Protein AF-A0A944MJQ8-F1 (afdb_monomer_lite)

Secondary structure (DSSP, 8-state):
------S----------EEEEEEEEEEPP------------------S----------PPEE-PPPPEEEETTS-EEEESGGGEE-SS----EEEESSPPPTTEEEETTEEEE---S----EEEEEEEE-S--

Structure (mmCIF, N/CA/C/O backbone):
data_AF-A0A944MJQ8-F1
#
_entry.id   AF-A0A944MJQ8-F1
#
loop_
_atom_site.group_PDB
_atom_site.id
_atom_site.type_symbol
_atom_site.label_atom_id
_atom_site.label_alt_id
_atom_site.label_comp_id
_atom_site.label_asym_id
_atom_site.label_entity_id
_atom_site.label_seq_id
_atom_site.pdbx_PDB_ins_code
_atom_site.Cartn_x
_atom_site.Cartn_y
_atom_site.Cartn_z
_atom_site.occupancy
_atom_site.B_iso_or_equiv
_atom_site.auth_seq_id
_atom_site.auth_comp_id
_atom_site.auth_asym_id
_atom_site.auth_atom_id
_atom_site.pdbx_PDB_model_num
ATOM 1 N N . MET A 1 1 ? -20.720 -32.900 43.864 1.00 43.69 1 MET A N 1
ATOM 2 C CA . MET A 1 1 ? -21.324 -33.239 42.558 1.00 43.69 1 MET A CA 1
ATOM 3 C C . MET A 1 1 ? -21.577 -31.943 41.791 1.00 43.69 1 MET A C 1
ATOM 5 O O . MET A 1 1 ? -22.369 -31.133 42.237 1.00 43.69 1 MET A O 1
ATOM 9 N N . LYS A 1 2 ? -20.800 -31.730 40.718 1.00 44.81 2 LYS A N 1
ATOM 10 C CA . LYS A 1 2 ? -21.072 -30.901 39.525 1.00 44.81 2 LYS A CA 1
ATOM 11 C C . LYS A 1 2 ? -21.796 -29.552 39.716 1.00 44.81 2 LYS A C 1
ATOM 13 O O . LYS A 1 2 ? -22.991 -29.435 39.478 1.00 44.81 2 LYS A O 1
ATOM 18 N N . LYS A 1 3 ? -21.019 -28.498 39.996 1.00 45.25 3 LYS A N 1
ATOM 19 C CA . LYS A 1 3 ? -21.414 -27.108 39.714 1.00 45.25 3 LYS A CA 1
ATOM 20 C C . LYS A 1 3 ? -21.225 -26.863 38.206 1.00 45.25 3 LYS A C 1
ATOM 22 O O . LYS A 1 3 ? -20.168 -26.417 37.776 1.00 45.25 3 LYS A O 1
ATOM 27 N N . LEU A 1 4 ? -22.207 -27.244 37.384 1.00 50.19 4 LEU A N 1
ATOM 28 C CA . LEU A 1 4 ? -22.283 -26.761 36.001 1.00 50.19 4 LEU A CA 1
ATOM 29 C C . LEU A 1 4 ? -22.826 -25.333 36.055 1.00 50.19 4 LEU A C 1
ATOM 31 O O . LEU A 1 4 ? -24.030 -25.121 35.970 1.00 50.19 4 LEU A O 1
ATOM 35 N N . GLN A 1 5 ? -21.942 -24.354 36.245 1.00 56.69 5 GLN A N 1
ATOM 36 C CA . GLN A 1 5 ? -22.273 -22.979 35.888 1.00 56.69 5 GLN A CA 1
ATOM 37 C C . GLN A 1 5 ? -22.093 -22.850 34.376 1.00 56.69 5 GLN A C 1
ATOM 39 O O . GLN A 1 5 ? -21.004 -23.011 33.826 1.00 56.69 5 GLN A O 1
ATOM 44 N N . THR A 1 6 ? -23.233 -22.688 33.722 1.00 55.00 6 THR A N 1
ATOM 45 C CA . THR A 1 6 ? -23.456 -22.682 32.285 1.00 55.00 6 THR A CA 1
ATOM 46 C C . THR A 1 6 ? -22.539 -21.675 31.597 1.00 55.00 6 THR A C 1
ATOM 48 O O . THR A 1 6 ? -22.633 -20.470 31.798 1.00 55.00 6 THR A O 1
ATOM 51 N N . ARG A 1 7 ? -21.647 -22.193 30.752 1.00 59.91 7 ARG A N 1
ATOM 52 C CA . ARG A 1 7 ? -20.741 -21.456 29.864 1.00 59.91 7 ARG A CA 1
ATOM 53 C C . ARG A 1 7 ? -21.526 -20.807 28.711 1.00 59.91 7 ARG A C 1
ATOM 55 O O . ARG A 1 7 ? -21.346 -21.187 27.558 1.00 59.91 7 ARG A O 1
ATOM 62 N N . ARG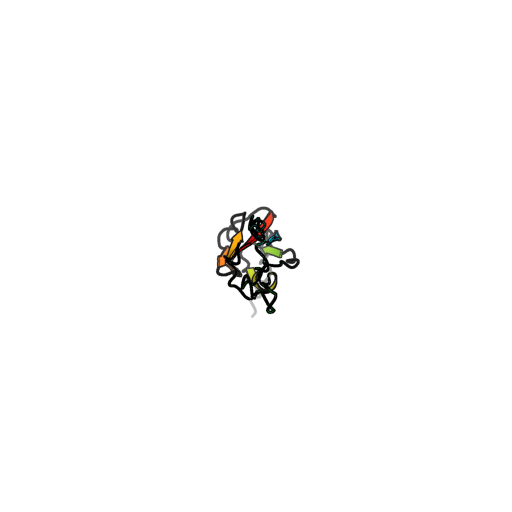 A 1 8 ? -22.474 -19.918 29.015 1.00 55.41 8 ARG A N 1
ATOM 63 C CA . ARG A 1 8 ? -23.340 -19.253 28.026 1.00 55.41 8 ARG A CA 1
ATOM 64 C C . ARG A 1 8 ? -23.714 -17.843 28.466 1.00 55.41 8 ARG A C 1
ATOM 66 O O . ARG A 1 8 ? -24.878 -17.556 28.667 1.00 55.41 8 ARG A O 1
ATOM 73 N N . GLU A 1 9 ? -22.715 -16.985 28.588 1.00 47.84 9 GLU A N 1
ATOM 74 C CA . GLU A 1 9 ? -22.892 -15.528 28.538 1.00 47.84 9 GLU A CA 1
ATOM 75 C C . GLU A 1 9 ? -21.564 -14.898 28.111 1.00 47.84 9 GLU A C 1
ATOM 77 O O . GLU A 1 9 ? -20.961 -14.060 28.763 1.00 47.84 9 GLU A O 1
ATOM 82 N N . PHE A 1 10 ? -21.069 -15.379 26.973 1.00 47.22 10 PHE A N 1
ATOM 83 C CA . PHE A 1 10 ? -20.128 -14.629 26.156 1.00 47.22 10 PHE A CA 1
ATOM 84 C C . PHE A 1 10 ? -20.885 -14.181 24.912 1.00 47.22 10 PHE A C 1
ATOM 86 O O . PHE A 1 10 ? -20.549 -14.531 23.783 1.00 47.22 10 PHE A O 1
ATOM 93 N N . ILE A 1 11 ? -21.979 -13.450 25.138 1.00 51.75 11 ILE A N 1
ATOM 94 C CA . ILE A 1 11 ? -22.528 -12.578 24.109 1.00 51.75 11 ILE A CA 1
ATOM 95 C C . ILE A 1 11 ? -21.499 -11.454 24.007 1.00 51.75 11 ILE A C 1
ATOM 97 O O . ILE A 1 11 ? -21.624 -10.412 24.645 1.00 51.75 11 ILE A O 1
ATOM 101 N N . ARG A 1 12 ? -20.404 -11.701 23.275 1.00 48.59 12 ARG A N 1
ATOM 102 C CA . ARG A 1 12 ? -19.612 -10.589 22.780 1.00 48.59 12 ARG A CA 1
ATOM 103 C C . ARG A 1 12 ? -20.553 -9.827 21.869 1.00 48.59 12 ARG A C 1
ATOM 105 O O . ARG A 1 12 ? -20.995 -10.342 20.844 1.00 48.59 12 ARG A O 1
ATOM 112 N N .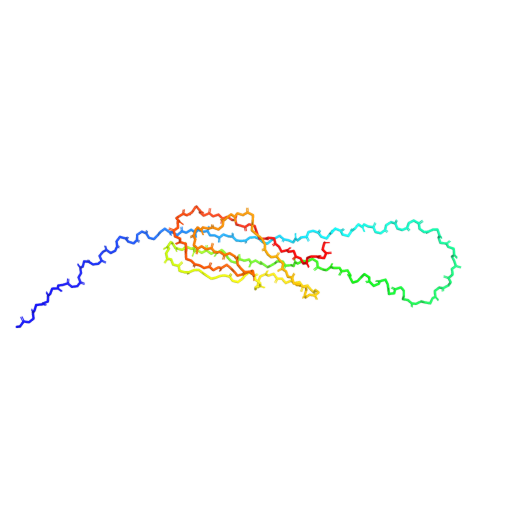 ASN A 1 13 ? -20.868 -8.618 22.291 1.00 40.75 13 ASN A N 1
ATOM 113 C CA . ASN A 1 13 ? -21.240 -7.526 21.423 1.00 40.75 13 ASN A CA 1
ATOM 114 C C . ASN A 1 13 ? -20.127 -7.355 20.372 1.00 40.75 13 ASN A C 1
ATOM 116 O O . ASN A 1 13 ? -19.242 -6.521 20.522 1.00 40.75 13 ASN A O 1
ATOM 120 N N . THR A 1 14 ? -20.096 -8.223 19.367 1.00 48.47 14 THR A N 1
ATOM 121 C CA . THR A 1 14 ? -19.120 -8.181 18.284 1.00 48.47 14 THR A CA 1
ATOM 122 C C . THR A 1 14 ? -19.799 -7.556 17.077 1.00 48.47 14 THR A C 1
ATOM 124 O O . THR A 1 14 ? -20.007 -8.191 16.050 1.00 48.47 14 THR A O 1
ATOM 127 N N . GLY A 1 15 ? -20.179 -6.289 17.227 1.00 46.31 15 GLY A N 1
ATOM 128 C CA . GLY A 1 15 ? -20.225 -5.394 16.082 1.00 46.31 15 GLY A CA 1
ATOM 129 C C . GLY A 1 15 ? -18.779 -5.081 15.727 1.00 46.31 15 GLY A C 1
ATOM 130 O O . GLY A 1 15 ? -18.239 -4.090 16.201 1.00 46.31 15 GLY A O 1
ATOM 131 N N . TYR A 1 16 ? -18.107 -5.986 15.012 1.00 54.25 16 TYR A N 1
ATOM 132 C CA . TYR A 1 16 ? -16.836 -5.631 14.392 1.00 54.25 16 TYR A CA 1
ATOM 133 C C . TYR A 1 16 ? -17.154 -4.622 13.302 1.00 54.25 16 TYR A C 1
ATOM 135 O O . TYR A 1 16 ? -17.959 -4.907 12.415 1.00 54.25 16 TYR A O 1
ATOM 143 N N . VAL A 1 17 ? -16.541 -3.448 13.391 1.00 64.88 17 VAL A N 1
ATOM 144 C CA . VAL A 1 17 ? -16.599 -2.500 12.292 1.00 64.88 17 VAL A CA 1
ATOM 145 C C . VAL A 1 17 ? -15.555 -2.923 11.270 1.00 64.88 17 VAL A C 1
ATOM 147 O O . VAL A 1 17 ? -14.377 -3.090 11.600 1.00 64.88 17 VAL A O 1
ATOM 150 N N . ALA A 1 18 ? -16.030 -3.181 10.055 1.00 73.94 18 ALA A N 1
ATOM 151 C CA . ALA A 1 18 ? -15.218 -3.549 8.912 1.00 73.94 18 ALA A CA 1
ATOM 152 C C . ALA A 1 18 ? -15.112 -2.356 7.960 1.00 73.94 18 ALA A C 1
ATOM 154 O O . ALA A 1 18 ? -16.114 -1.704 7.666 1.00 73.94 18 ALA A O 1
ATOM 155 N N . MET A 1 19 ? -13.905 -2.103 7.466 1.00 80.81 19 MET A N 1
ATOM 156 C CA . MET A 1 19 ? -13.595 -1.049 6.506 1.00 80.81 19 MET A CA 1
ATOM 157 C C . MET A 1 19 ? -13.249 -1.689 5.172 1.00 80.81 19 MET A C 1
ATOM 159 O O . MET A 1 19 ? -12.445 -2.622 5.121 1.00 80.81 19 MET A O 1
ATOM 163 N N . GLY A 1 20 ? -13.854 -1.191 4.098 1.00 80.38 20 GLY A N 1
ATOM 164 C CA . GLY A 1 20 ? -13.456 -1.541 2.740 1.00 80.38 20 GLY A CA 1
ATOM 165 C C . GLY A 1 20 ? -12.285 -0.665 2.322 1.00 80.38 20 GLY A C 1
ATOM 166 O O . GLY A 1 20 ? -12.436 0.551 2.254 1.00 80.38 20 GLY A O 1
ATOM 167 N N . ILE A 1 21 ? -11.139 -1.278 2.057 1.00 81.81 21 ILE A N 1
ATOM 168 C CA . ILE A 1 21 ? -9.918 -0.585 1.655 1.00 81.81 21 ILE A CA 1
ATOM 169 C C . ILE A 1 21 ? -9.578 -1.037 0.241 1.00 81.81 21 ILE A C 1
ATOM 171 O O . ILE A 1 21 ? -9.350 -2.222 0.002 1.00 81.81 21 ILE A O 1
ATOM 175 N N . ALA A 1 22 ? -9.581 -0.113 -0.709 1.00 81.38 22 ALA A N 1
ATOM 176 C CA . ALA A 1 22 ? -9.118 -0.375 -2.067 1.00 81.38 22 ALA A CA 1
ATOM 177 C C . ALA A 1 22 ? -7.764 0.301 -2.281 1.00 81.38 22 ALA A C 1
ATOM 179 O O . ALA A 1 22 ? -7.537 1.377 -1.738 1.00 81.38 22 ALA A O 1
ATOM 180 N N . PHE A 1 23 ? -6.896 -0.319 -3.076 1.00 84.12 23 PHE A N 1
ATOM 181 C CA . PHE A 1 23 ? -5.621 0.262 -3.482 1.00 84.12 23 PHE A CA 1
ATOM 182 C C . PHE A 1 23 ? -5.593 0.385 -5.002 1.00 84.12 23 PHE A C 1
ATOM 184 O O . PHE A 1 23 ? -6.018 -0.531 -5.711 1.00 84.12 23 PHE A O 1
ATOM 191 N N . MET A 1 24 ? -5.119 1.521 -5.491 1.00 81.00 24 MET A N 1
ATOM 192 C CA . MET A 1 24 ? -4.894 1.791 -6.906 1.00 81.00 24 MET A CA 1
ATOM 193 C C . MET A 1 24 ? -3.425 2.135 -7.082 1.00 81.00 24 MET A C 1
ATOM 195 O O . MET A 1 24 ? -2.904 2.913 -6.297 1.00 81.00 24 MET A O 1
ATOM 199 N N . GLY A 1 25 ? -2.768 1.543 -8.069 1.00 76.12 25 GLY A N 1
ATOM 200 C CA . GLY A 1 25 ? -1.394 1.881 -8.407 1.00 76.12 25 GLY A CA 1
ATOM 201 C C . GLY A 1 25 ? -1.327 3.022 -9.416 1.00 76.12 25 GLY A C 1
ATOM 202 O O . GLY A 1 25 ? -2.121 3.024 -10.357 1.00 76.12 25 GLY A O 1
ATOM 203 N N . CYS A 1 26 ? -0.403 3.957 -9.218 1.00 72.50 26 CYS A N 1
ATOM 204 C CA . CYS A 1 26 ? 0.002 4.964 -10.195 1.00 72.50 26 CYS A CA 1
ATOM 205 C C . CYS A 1 26 ? 1.485 4.766 -10.523 1.00 72.50 26 CYS A C 1
ATOM 207 O O . CYS A 1 26 ? 2.306 4.624 -9.609 1.00 72.50 26 CYS A O 1
ATOM 209 N N . ASP A 1 27 ? 1.790 4.716 -11.811 1.00 69.88 27 ASP A N 1
ATOM 210 C CA . ASP A 1 27 ? 3.126 4.844 -12.386 1.00 69.88 27 ASP A CA 1
ATOM 211 C C . ASP A 1 27 ? 3.646 6.275 -12.174 1.00 69.88 27 ASP A C 1
ATOM 213 O O . ASP A 1 27 ? 2.873 7.231 -12.288 1.00 69.88 27 ASP A O 1
ATOM 217 N N . SER A 1 28 ? 4.920 6.426 -11.795 1.00 60.81 28 SER A N 1
ATOM 218 C CA . SER A 1 28 ? 5.621 7.705 -11.926 1.00 60.81 28 SER A CA 1
ATOM 219 C C . SER A 1 28 ? 5.832 7.961 -13.415 1.00 60.81 28 SER A C 1
ATOM 221 O O . SER A 1 28 ? 6.270 7.081 -14.150 1.00 60.81 28 SER A O 1
ATOM 223 N N . GLU A 1 29 ? 5.397 9.125 -13.879 1.00 52.94 29 GLU A N 1
ATOM 224 C CA . GLU A 1 29 ? 5.416 9.474 -15.294 1.00 52.94 29 GLU A CA 1
ATOM 225 C C . GLU A 1 29 ? 6.839 9.719 -15.811 1.00 52.94 29 GLU A C 1
ATOM 227 O O . GLU A 1 29 ? 7.434 10.720 -15.412 1.00 52.94 29 GLU A O 1
ATOM 232 N N . ASP A 1 30 ? 7.279 8.874 -16.763 1.00 49.72 30 ASP A N 1
ATOM 233 C CA . ASP A 1 30 ? 8.499 9.044 -17.566 1.00 49.72 30 ASP A CA 1
ATOM 234 C C . ASP A 1 30 ? 8.621 10.512 -17.995 1.00 49.72 30 ASP A C 1
ATOM 236 O O . ASP A 1 30 ? 7.891 11.004 -18.871 1.00 49.72 30 ASP A O 1
ATOM 240 N N . THR A 1 31 ? 9.543 11.240 -17.373 1.00 44.84 31 THR A N 1
ATOM 241 C CA . THR A 1 31 ? 9.857 12.619 -17.757 1.00 44.84 31 THR A CA 1
ATOM 242 C C . THR A 1 31 ? 11.063 12.657 -18.673 1.00 44.84 31 THR A C 1
ATOM 244 O O . THR A 1 31 ? 11.851 13.595 -18.598 1.00 44.84 31 THR A O 1
ATOM 247 N N . ASP A 1 32 ? 11.187 11.696 -19.590 1.00 52.56 32 ASP A N 1
ATOM 248 C CA . ASP A 1 32 ? 12.141 11.812 -20.686 1.00 52.56 32 ASP A CA 1
ATOM 249 C C . ASP A 1 32 ? 11.726 12.997 -21.579 1.00 52.56 32 ASP A C 1
ATOM 251 O O . ASP A 1 32 ? 10.701 12.945 -22.279 1.00 52.56 32 ASP A O 1
ATOM 255 N N . PRO A 1 33 ? 12.469 14.125 -21.569 1.00 47.09 33 PRO A N 1
ATOM 256 C CA . PRO A 1 33 ? 12.213 15.171 -22.538 1.00 47.09 33 PRO A CA 1
ATOM 257 C C . PRO A 1 33 ? 12.521 14.600 -23.930 1.00 47.09 33 PRO A C 1
ATOM 259 O O . PRO A 1 33 ? 13.510 13.884 -24.089 1.00 47.09 33 PRO A O 1
ATOM 262 N N . PRO A 1 34 ? 11.737 14.928 -24.973 1.00 49.62 34 PRO A N 1
ATOM 263 C CA . PRO A 1 34 ? 12.121 14.553 -26.323 1.00 49.62 34 PRO A CA 1
ATOM 264 C C . PRO A 1 34 ? 13.497 15.160 -26.613 1.00 49.62 34 PRO A C 1
ATOM 266 O O . PRO A 1 34 ? 13.660 16.381 -26.530 1.00 49.62 34 PRO A O 1
ATOM 269 N N . SER A 1 35 ? 14.473 14.309 -26.931 1.00 52.25 35 SER A N 1
ATOM 270 C CA . SER A 1 35 ? 15.776 14.696 -27.464 1.00 52.25 35 SER A CA 1
ATOM 271 C C . SER A 1 35 ? 15.573 15.511 -28.745 1.00 52.25 35 SER A C 1
ATOM 273 O O . SER A 1 35 ? 15.493 14.964 -29.839 1.00 52.25 35 SER A O 1
ATOM 275 N N . ASP A 1 36 ? 15.428 16.828 -28.611 1.00 50.19 36 ASP A N 1
ATOM 276 C CA . ASP A 1 36 ? 15.579 17.784 -29.707 1.00 50.19 36 ASP A CA 1
ATOM 277 C C . ASP A 1 36 ? 17.050 18.208 -29.734 1.00 50.19 36 ASP A C 1
ATOM 279 O O . ASP A 1 36 ? 17.425 19.310 -29.320 1.00 50.19 36 ASP A O 1
ATOM 283 N N . ASP A 1 37 ? 17.920 17.279 -30.143 1.00 51.75 37 ASP A N 1
ATOM 284 C CA . ASP A 1 37 ? 19.297 17.610 -30.466 1.00 51.75 37 ASP A CA 1
ATOM 285 C C . ASP A 1 37 ? 19.310 18.235 -31.866 1.00 51.75 37 ASP A C 1
ATOM 287 O O . ASP A 1 37 ? 19.371 17.589 -32.908 1.00 51.75 37 ASP A O 1
ATOM 291 N N . GLY A 1 38 ? 19.200 19.562 -31.901 1.00 48.72 38 GLY A N 1
ATOM 292 C CA . GLY A 1 38 ? 19.340 20.359 -33.118 1.00 48.72 38 GLY A CA 1
ATOM 293 C C . GLY A 1 38 ? 20.760 20.320 -33.700 1.00 48.72 38 GLY A C 1
ATOM 294 O O . GLY A 1 38 ? 21.381 21.372 -33.858 1.00 48.72 38 GLY A O 1
ATOM 295 N N . THR A 1 39 ? 21.286 19.138 -34.014 1.00 52.84 39 THR A N 1
ATOM 296 C CA . THR A 1 39 ? 22.619 18.928 -34.572 1.00 52.84 39 THR A CA 1
ATOM 297 C C . THR A 1 39 ? 22.539 19.013 -36.103 1.00 52.84 39 THR A C 1
ATOM 299 O O . THR A 1 39 ? 21.858 18.201 -36.731 1.00 52.84 39 THR A O 1
ATOM 302 N N . PRO A 1 40 ? 23.186 19.997 -36.761 1.00 54.38 40 PRO A N 1
ATOM 303 C CA . PRO A 1 40 ? 23.273 20.021 -38.215 1.00 54.38 40 PRO A CA 1
ATOM 304 C C . PRO A 1 40 ? 24.175 18.874 -38.683 1.00 54.38 40 PRO A C 1
ATOM 306 O O . PRO A 1 40 ? 25.365 18.870 -38.381 1.00 54.38 40 PRO A O 1
ATOM 309 N N . ASP A 1 41 ? 23.588 17.929 -39.413 1.00 57.84 41 ASP A N 1
ATOM 310 C CA . ASP A 1 41 ? 24.246 16.796 -40.072 1.00 57.84 41 ASP A CA 1
ATOM 311 C C . ASP A 1 41 ? 25.413 17.260 -40.967 1.00 57.84 41 ASP A C 1
ATOM 313 O O . ASP A 1 41 ? 25.206 17.833 -42.043 1.00 57.84 41 ASP A O 1
ATOM 317 N N . ASP A 1 42 ? 26.647 17.028 -40.506 1.00 59.28 42 ASP A N 1
ATOM 318 C CA . ASP A 1 42 ? 27.881 17.184 -41.274 1.00 59.28 42 ASP A CA 1
ATOM 319 C C . ASP A 1 42 ? 28.556 15.836 -41.577 1.00 59.28 42 ASP A C 1
ATOM 321 O O . ASP A 1 42 ? 29.770 15.694 -41.494 1.00 59.28 42 ASP A O 1
ATOM 325 N N . GLY A 1 43 ? 27.771 14.853 -42.031 1.00 54.28 43 GLY A N 1
ATOM 326 C CA . GLY A 1 43 ? 28.228 13.836 -42.980 1.00 54.28 43 GLY A CA 1
ATOM 327 C C . GLY A 1 43 ? 29.576 13.183 -42.664 1.00 54.28 43 GLY A C 1
ATOM 328 O O . GLY A 1 43 ? 30.540 13.336 -43.420 1.00 54.28 43 GLY A O 1
ATOM 329 N N . THR A 1 44 ? 29.630 12.382 -41.600 1.00 54.28 44 THR A N 1
ATOM 330 C CA . THR A 1 44 ? 30.661 11.351 -41.448 1.00 54.28 44 THR A CA 1
ATOM 331 C C . THR A 1 44 ? 30.009 9.982 -41.304 1.00 54.28 44 THR A C 1
ATOM 333 O O . THR A 1 44 ? 28.975 9.804 -40.672 1.00 54.28 44 THR A O 1
ATOM 336 N N . SER A 1 45 ? 30.574 9.042 -42.049 1.00 52.59 45 SER A N 1
ATOM 337 C CA . SER A 1 45 ? 29.991 7.767 -42.438 1.00 52.59 45 SER A CA 1
ATOM 338 C C . SER A 1 45 ? 29.726 6.828 -41.262 1.00 52.59 45 SER A C 1
ATOM 340 O O . SER A 1 45 ? 30.628 6.561 -40.474 1.00 52.59 45 SER A O 1
ATOM 342 N N . ASP A 1 46 ? 28.508 6.292 -41.263 1.00 65.44 46 ASP A N 1
ATOM 343 C CA . ASP A 1 46 ? 28.057 5.003 -40.731 1.00 65.44 46 ASP A CA 1
ATOM 344 C C . ASP A 1 46 ? 29.183 3.978 -40.474 1.00 65.44 46 ASP A C 1
ATOM 346 O O . ASP A 1 46 ? 29.680 3.319 -41.392 1.00 65.44 46 ASP A O 1
ATOM 350 N N . ASP A 1 47 ? 29.550 3.857 -39.198 1.00 53.84 47 ASP A N 1
ATOM 351 C CA . ASP A 1 47 ? 29.973 2.612 -38.555 1.00 53.84 47 ASP A CA 1
ATOM 352 C C . ASP A 1 47 ? 29.064 2.407 -37.338 1.00 53.84 47 ASP A C 1
ATOM 354 O O . ASP A 1 47 ? 29.382 2.805 -36.221 1.00 53.84 47 ASP A O 1
ATOM 358 N N . GLY A 1 48 ? 27.859 1.901 -37.618 1.00 53.84 48 GLY A N 1
ATOM 359 C CA . GLY A 1 48 ? 27.238 0.828 -36.850 1.00 53.84 48 GLY A CA 1
ATOM 360 C C . GLY A 1 48 ? 27.208 0.974 -35.330 1.00 53.84 48 GLY A C 1
ATOM 361 O O . GLY A 1 48 ? 28.161 0.633 -34.633 1.00 53.84 48 GLY A O 1
ATOM 362 N N . THR A 1 49 ? 26.000 1.248 -34.831 1.00 47.94 49 THR A N 1
ATOM 363 C CA . THR A 1 49 ? 25.592 1.289 -33.416 1.00 47.94 49 THR A CA 1
ATOM 364 C C . THR A 1 49 ? 26.078 2.533 -32.677 1.00 47.94 49 THR A C 1
ATOM 366 O O . THR A 1 49 ? 27.054 2.511 -31.933 1.00 47.94 49 THR A O 1
ATOM 369 N N . SER A 1 50 ? 25.296 3.610 -32.800 1.00 46.56 50 SER A N 1
ATOM 370 C CA . SER A 1 50 ? 25.017 4.451 -31.638 1.00 46.56 50 SER A CA 1
ATOM 371 C C . SER A 1 50 ? 24.430 3.533 -30.566 1.00 46.56 50 SER A C 1
ATOM 373 O O . SER A 1 50 ? 23.226 3.305 -30.511 1.00 46.56 50 SER A O 1
ATOM 375 N N . ASP A 1 51 ? 25.303 2.935 -29.765 1.00 51.47 51 ASP A N 1
ATOM 376 C CA . ASP A 1 51 ? 24.993 2.580 -28.389 1.00 51.47 51 ASP A CA 1
ATOM 377 C C . ASP A 1 51 ? 24.835 3.919 -27.656 1.00 51.47 51 ASP A C 1
ATOM 379 O O . ASP A 1 51 ? 25.725 4.378 -26.939 1.00 51.47 51 ASP A O 1
ATOM 383 N N . ASP A 1 52 ? 23.755 4.642 -27.979 1.00 49.28 52 ASP A N 1
ATOM 384 C CA . ASP A 1 52 ? 23.271 5.699 -27.111 1.00 49.28 52 ASP A CA 1
ATOM 385 C C . ASP A 1 52 ? 22.778 4.962 -25.876 1.00 49.28 52 ASP A C 1
ATOM 387 O O . ASP A 1 52 ? 21.679 4.416 -25.866 1.00 49.28 52 ASP A O 1
ATOM 391 N N . GLY A 1 53 ? 23.672 4.826 -24.897 1.00 47.81 53 GLY A N 1
ATOM 392 C CA . GLY A 1 53 ? 23.472 4.099 -23.649 1.00 47.81 53 GLY A CA 1
ATOM 393 C C . GLY A 1 53 ? 22.417 4.728 -22.739 1.00 47.81 53 GLY A C 1
ATOM 394 O O . GLY A 1 53 ? 22.575 4.710 -21.522 1.00 47.81 53 GLY A O 1
ATOM 395 N N . THR A 1 54 ? 21.358 5.289 -23.310 1.00 43.53 54 THR A N 1
ATOM 396 C CA . THR A 1 54 ? 20.077 5.464 -22.655 1.00 43.53 54 THR A CA 1
ATOM 397 C C . THR A 1 54 ? 19.397 4.097 -22.702 1.00 43.53 54 THR A C 1
ATOM 399 O O . THR A 1 54 ? 18.661 3.743 -23.621 1.00 43.53 54 THR A O 1
ATOM 402 N N . THR A 1 55 ? 19.689 3.245 -21.717 1.00 49.53 55 THR A N 1
ATOM 403 C CA . THR A 1 55 ? 18.700 2.225 -21.360 1.00 49.53 55 THR A CA 1
ATOM 404 C C . THR A 1 55 ? 17.433 3.005 -21.041 1.00 49.53 55 THR A C 1
ATOM 406 O O . THR A 1 55 ? 17.400 3.689 -20.022 1.00 49.53 55 THR A O 1
ATOM 409 N N . ALA A 1 56 ? 16.479 3.020 -21.976 1.00 62.19 56 ALA A N 1
ATOM 410 C CA . ALA A 1 56 ? 15.194 3.668 -21.770 1.00 62.19 56 ALA A CA 1
ATOM 411 C C . ALA A 1 56 ? 14.626 3.114 -20.466 1.00 62.19 56 ALA A C 1
ATOM 413 O O . ALA A 1 56 ? 14.462 1.895 -20.366 1.00 62.19 56 ALA A O 1
ATOM 414 N N . ASN A 1 57 ? 14.419 3.993 -19.487 1.00 68.38 57 ASN A N 1
ATOM 415 C CA . ASN A 1 57 ? 13.814 3.612 -18.226 1.00 68.38 57 ASN A CA 1
ATOM 416 C C . ASN A 1 57 ? 12.422 3.053 -18.519 1.00 68.38 57 ASN A C 1
ATOM 418 O O . ASN A 1 57 ? 11.690 3.591 -19.352 1.00 68.38 57 ASN A O 1
ATOM 422 N N . ALA A 1 58 ? 12.074 1.937 -17.899 1.00 71.06 58 ALA A N 1
ATOM 423 C CA . ALA A 1 58 ? 10.754 1.362 -18.021 1.00 71.06 58 ALA A CA 1
ATOM 424 C C . ALA A 1 58 ? 9.971 1.645 -16.744 1.00 71.06 58 ALA A C 1
ATOM 426 O O . ALA A 1 58 ? 10.122 0.914 -15.772 1.00 71.06 58 ALA A O 1
ATOM 427 N N . ALA A 1 59 ? 9.074 2.634 -16.793 1.00 75.19 59 ALA A N 1
ATOM 428 C CA . ALA A 1 59 ? 8.286 3.032 -15.633 1.00 75.19 59 ALA A CA 1
ATOM 429 C C . ALA A 1 59 ? 7.600 1.847 -14.903 1.00 75.19 59 ALA A C 1
ATOM 431 O O . ALA A 1 59 ? 7.172 0.865 -15.538 1.00 75.19 59 ALA A O 1
ATOM 432 N N . PRO A 1 60 ? 7.384 1.946 -13.576 1.00 83.44 60 PRO A N 1
ATOM 433 C CA . PRO A 1 60 ? 6.851 0.848 -12.777 1.00 83.44 60 PRO A CA 1
ATOM 434 C C . PRO A 1 60 ? 5.429 0.455 -13.187 1.00 83.44 60 PRO A C 1
ATOM 436 O O . PRO A 1 60 ? 4.508 1.272 -13.220 1.00 83.44 60 PRO A O 1
ATOM 439 N N . VAL A 1 61 ? 5.195 -0.839 -13.413 1.00 86.25 61 VAL A N 1
ATOM 440 C CA . VAL A 1 61 ? 3.889 -1.339 -13.864 1.00 86.25 61 VAL A CA 1
ATOM 441 C C . VAL A 1 61 ? 3.106 -1.960 -12.716 1.00 86.25 61 VAL A C 1
ATOM 443 O O . VAL A 1 61 ? 3.488 -2.981 -12.137 1.00 86.25 61 VAL A O 1
ATOM 446 N N . TRP A 1 62 ? 1.933 -1.390 -12.448 1.00 86.81 62 TRP A N 1
ATOM 447 C CA . TRP A 1 62 ? 1.000 -1.904 -11.454 1.00 86.81 62 TRP A CA 1
ATOM 448 C C . TRP A 1 62 ? 0.052 -2.972 -11.997 1.00 86.81 62 TRP A C 1
ATOM 450 O O . TRP A 1 62 ? -0.450 -2.936 -13.122 1.00 86.81 62 TRP A O 1
ATOM 460 N N . ARG A 1 63 ? -0.278 -3.915 -11.121 1.00 88.25 63 ARG A N 1
ATOM 461 C CA . ARG A 1 63 ? -1.293 -4.951 -11.306 1.00 88.25 63 ARG A CA 1
ATOM 462 C C . ARG A 1 63 ? -2.484 -4.641 -10.405 1.00 88.25 63 ARG A C 1
ATOM 464 O O . ARG A 1 63 ? -2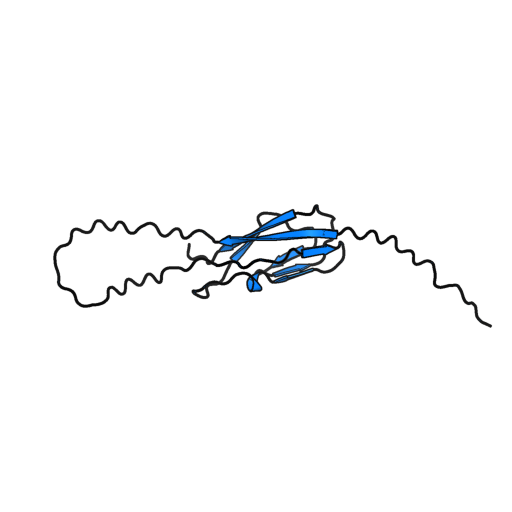.385 -3.898 -9.434 1.00 88.25 63 ARG A O 1
ATOM 471 N N . THR A 1 64 ? -3.640 -5.233 -10.701 1.00 84.50 64 THR A N 1
ATOM 472 C CA . THR A 1 64 ? -4.837 -5.025 -9.876 1.00 84.50 64 THR A CA 1
ATOM 473 C C . THR A 1 64 ? -4.619 -5.532 -8.450 1.00 84.50 64 THR A C 1
ATOM 475 O O . THR A 1 64 ? -4.455 -6.735 -8.237 1.00 84.50 64 THR A O 1
ATOM 478 N N . ILE A 1 65 ? -4.692 -4.623 -7.476 1.00 87.00 65 ILE A N 1
ATOM 479 C CA . ILE A 1 65 ? -4.662 -4.959 -6.052 1.00 87.00 65 ILE A CA 1
ATOM 480 C C . ILE A 1 65 ? -6.092 -5.315 -5.613 1.00 87.00 65 ILE A C 1
ATOM 482 O O . ILE A 1 65 ? -7.019 -4.524 -5.817 1.00 87.00 65 ILE A O 1
ATOM 486 N N . PRO A 1 66 ? -6.330 -6.501 -5.030 1.00 87.56 66 PRO A N 1
ATOM 487 C CA . PRO A 1 66 ? -7.657 -6.888 -4.582 1.00 87.56 66 PRO A CA 1
ATOM 488 C C . PRO A 1 66 ? -8.119 -6.005 -3.420 1.00 87.56 66 PRO A C 1
ATOM 490 O O . PRO A 1 66 ? -7.356 -5.727 -2.491 1.00 87.56 66 PRO A O 1
ATOM 493 N N . ALA A 1 67 ? -9.399 -5.623 -3.442 1.00 84.56 67 ALA A N 1
ATOM 494 C CA . ALA A 1 67 ? -10.016 -4.885 -2.347 1.00 84.56 67 ALA A CA 1
ATOM 495 C C . ALA A 1 67 ? -9.882 -5.664 -1.030 1.00 84.56 67 ALA A C 1
ATOM 497 O O . ALA A 1 67 ? -10.218 -6.848 -0.942 1.00 84.56 67 ALA A O 1
ATOM 498 N N . GLN A 1 68 ? -9.399 -4.980 -0.003 1.00 88.25 68 GLN A N 1
ATOM 499 C CA . GLN A 1 68 ? -9.185 -5.517 1.327 1.00 88.25 68 GLN A CA 1
ATOM 500 C C . GLN A 1 68 ? -10.365 -5.179 2.235 1.00 88.25 68 GLN A C 1
ATOM 502 O O . GLN A 1 68 ? -11.030 -4.153 2.092 1.00 88.25 68 GLN A O 1
ATOM 507 N N . THR A 1 69 ? -10.623 -6.052 3.206 1.00 87.88 69 THR A N 1
ATOM 508 C CA . THR A 1 69 ? -11.567 -5.776 4.292 1.00 87.88 69 THR A CA 1
ATOM 509 C C . THR A 1 69 ? -10.810 -5.795 5.605 1.00 87.88 69 THR A C 1
ATOM 511 O O . THR A 1 69 ? -10.366 -6.851 6.054 1.00 87.88 69 THR A O 1
ATOM 514 N N . TRP A 1 70 ? -10.641 -4.628 6.218 1.00 88.75 70 TRP A N 1
ATOM 515 C CA . TRP A 1 70 ? -9.921 -4.493 7.480 1.00 88.75 70 TRP A CA 1
ATOM 516 C C . TRP A 1 70 ? -10.898 -4.432 8.632 1.00 88.75 70 TRP A C 1
ATOM 518 O O . TRP A 1 70 ? -11.926 -3.766 8.565 1.00 88.75 70 TRP A O 1
ATOM 528 N N . THR A 1 71 ? -10.582 -5.155 9.696 1.00 88.06 71 THR A N 1
ATOM 529 C CA . THR A 1 71 ? -11.427 -5.230 10.881 1.00 88.06 71 THR A CA 1
ATOM 530 C C . THR A 1 71 ? -10.686 -4.604 12.051 1.00 88.06 71 THR A C 1
ATOM 532 O O . THR A 1 71 ? -9.523 -4.927 12.288 1.00 88.06 71 THR A O 1
ATOM 535 N N . LEU A 1 72 ? -11.355 -3.716 12.789 1.00 88.56 72 LEU A N 1
ATOM 536 C CA . LEU A 1 72 ? -10.760 -3.049 13.948 1.00 88.56 72 LEU A CA 1
ATOM 537 C C . LEU A 1 72 ? -10.176 -4.073 14.934 1.00 88.56 72 LEU A C 1
ATOM 539 O O . LEU A 1 72 ? -10.856 -5.024 15.308 1.00 88.56 72 LEU A O 1
ATOM 543 N N . GLY A 1 73 ? -8.933 -3.888 15.374 1.00 87.38 73 GLY A N 1
ATOM 544 C CA . GLY A 1 73 ? -8.269 -4.793 16.314 1.00 87.38 73 GLY A CA 1
ATOM 545 C C . GLY A 1 73 ? -7.838 -6.147 15.732 1.00 87.38 73 GLY A C 1
ATOM 546 O O . GLY A 1 73 ? -7.415 -7.015 16.495 1.00 87.38 73 GLY A O 1
ATOM 547 N N . VAL A 1 74 ? -7.943 -6.352 14.415 1.00 89.12 74 VAL A N 1
ATOM 548 C CA . VAL A 1 74 ? -7.433 -7.544 13.719 1.00 89.12 74 VAL A CA 1
ATOM 549 C C . VAL A 1 74 ? -6.152 -7.174 12.969 1.00 89.12 74 VAL A C 1
ATOM 551 O O . VAL A 1 74 ? -6.147 -6.157 12.276 1.00 89.12 74 VAL A O 1
ATOM 554 N N . PRO A 1 75 ? -5.066 -7.960 13.091 1.00 89.75 75 PRO A N 1
ATOM 555 C CA . PRO A 1 75 ? -3.841 -7.673 12.365 1.00 89.75 75 PRO A CA 1
ATOM 556 C C . PRO A 1 75 ? -4.057 -7.787 10.855 1.00 89.75 75 PRO A C 1
ATOM 558 O O . PRO A 1 75 ? -4.719 -8.711 10.378 1.00 89.75 75 PRO A O 1
ATOM 561 N N . VAL A 1 76 ? -3.466 -6.852 10.121 1.00 91.31 76 VAL A N 1
ATOM 562 C CA . VAL A 1 76 ? -3.480 -6.788 8.662 1.00 91.31 76 VAL A CA 1
ATOM 563 C C . VAL A 1 76 ? -2.061 -6.941 8.131 1.00 91.31 76 VAL A C 1
ATOM 565 O O . VAL A 1 76 ? -1.093 -6.535 8.779 1.00 91.31 76 VAL A O 1
ATOM 568 N N . TYR A 1 77 ? -1.957 -7.554 6.959 1.00 93.00 77 TYR A N 1
ATOM 569 C CA . TYR A 1 77 ? -0.713 -7.724 6.227 1.00 93.00 77 TYR A CA 1
ATOM 570 C C . TYR A 1 77 ? -1.031 -7.717 4.734 1.00 93.00 77 TYR A C 1
ATOM 572 O O . TYR A 1 77 ? -1.857 -8.512 4.280 1.00 93.00 77 TYR A O 1
ATOM 580 N N . LEU A 1 78 ? -0.401 -6.813 3.995 1.00 91.25 78 LEU A N 1
ATOM 581 C CA . LEU A 1 78 ? -0.493 -6.709 2.548 1.00 91.25 78 LEU A CA 1
ATOM 582 C C . LEU A 1 78 ? 0.872 -6.277 2.019 1.00 91.25 78 LEU A C 1
ATOM 584 O O . LEU A 1 78 ? 1.342 -5.191 2.347 1.00 91.25 78 LEU A O 1
ATOM 588 N N . ASP A 1 79 ? 1.487 -7.125 1.207 1.00 93.00 79 ASP A N 1
ATOM 589 C CA . ASP A 1 79 ? 2.704 -6.779 0.482 1.00 93.00 79 ASP A CA 1
ATOM 590 C C . ASP A 1 79 ? 2.318 -6.143 -0.856 1.00 93.00 79 ASP A C 1
ATOM 592 O O . ASP A 1 79 ? 1.631 -6.772 -1.662 1.00 93.00 79 ASP A O 1
ATOM 596 N N . LEU A 1 80 ? 2.679 -4.877 -1.068 1.00 90.50 80 LEU A N 1
ATOM 597 C CA . LEU A 1 80 ? 2.395 -4.169 -2.317 1.00 90.50 80 LEU A CA 1
ATOM 598 C C . LEU A 1 80 ? 3.414 -4.511 -3.407 1.00 90.50 80 LEU A C 1
ATOM 600 O O . LEU A 1 80 ? 3.077 -4.391 -4.582 1.00 90.50 80 LEU A O 1
ATOM 604 N N . ASN A 1 81 ? 4.602 -5.004 -3.038 1.00 89.12 81 ASN A N 1
ATOM 605 C CA . ASN A 1 81 ? 5.642 -5.406 -3.988 1.00 89.12 81 ASN A CA 1
ATOM 606 C C . ASN A 1 81 ? 5.197 -6.595 -4.860 1.00 89.12 81 ASN A C 1
ATOM 608 O O . 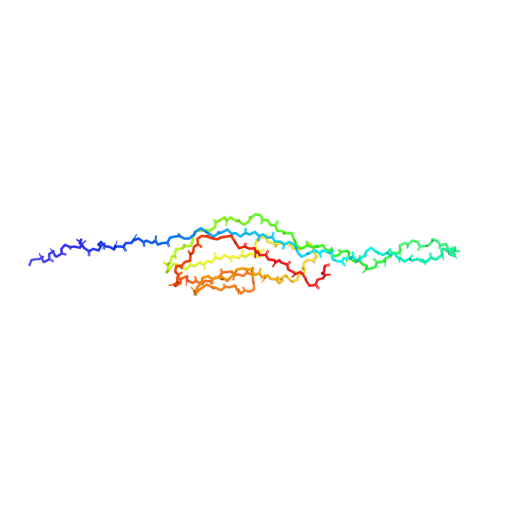ASN A 1 81 ? 5.659 -6.751 -5.983 1.00 89.12 81 ASN A O 1
ATOM 612 N N . ASP A 1 82 ? 4.230 -7.394 -4.399 1.00 89.69 82 ASP A N 1
ATOM 613 C CA . ASP A 1 82 ? 3.603 -8.458 -5.201 1.00 89.69 82 ASP A CA 1
ATOM 614 C C . ASP A 1 82 ? 2.747 -7.917 -6.371 1.00 89.69 82 ASP A C 1
ATOM 616 O O . ASP A 1 82 ? 2.351 -8.668 -7.275 1.00 89.69 82 ASP A O 1
ATOM 620 N N . TYR A 1 83 ? 2.414 -6.623 -6.348 1.00 89.19 83 TYR A N 1
ATOM 621 C CA . TYR A 1 83 ? 1.493 -5.978 -7.285 1.00 89.19 83 TYR A CA 1
ATOM 622 C C . TYR A 1 83 ? 2.141 -4.912 -8.157 1.00 89.19 83 TYR A C 1
ATOM 624 O O . TYR A 1 83 ? 1.459 -4.390 -9.036 1.00 89.19 83 TYR A O 1
ATOM 632 N N . VAL A 1 84 ? 3.417 -4.609 -7.956 1.00 88.19 84 VAL A N 1
ATOM 633 C CA . VAL A 1 84 ? 4.164 -3.667 -8.782 1.00 88.19 84 VAL A CA 1
ATOM 634 C C . VAL A 1 84 ? 5.450 -4.327 -9.242 1.00 88.19 84 VAL A C 1
ATOM 636 O O . VAL A 1 84 ? 6.096 -5.049 -8.488 1.00 88.19 84 VAL A O 1
ATOM 639 N N . THR A 1 85 ? 5.789 -4.135 -10.507 1.00 85.75 85 THR A N 1
ATOM 640 C CA . THR A 1 85 ? 7.017 -4.670 -11.085 1.00 85.75 85 THR A CA 1
ATOM 641 C C . THR A 1 85 ? 7.676 -3.617 -11.936 1.00 85.75 85 THR A C 1
ATOM 643 O O . THR A 1 85 ? 6.998 -2.964 -12.726 1.00 85.75 85 THR A O 1
ATOM 646 N N . ASP A 1 86 ? 8.987 -3.548 -11.809 1.00 83.25 86 ASP A N 1
ATOM 647 C CA . ASP A 1 86 ? 9.857 -2.750 -12.646 1.00 83.25 86 ASP A CA 1
ATOM 648 C C . ASP A 1 86 ? 10.594 -3.665 -13.633 1.00 83.25 86 ASP A C 1
ATOM 650 O O . ASP A 1 86 ? 11.001 -4.772 -13.256 1.00 83.25 86 ASP A O 1
ATOM 654 N N . ALA A 1 87 ? 10.686 -3.274 -14.906 1.00 80.50 87 ALA A N 1
ATOM 655 C CA . ALA A 1 87 ? 11.308 -4.131 -15.920 1.00 80.50 87 ALA A CA 1
ATOM 656 C C . ALA A 1 87 ? 12.843 -4.093 -15.854 1.00 80.50 87 ALA A C 1
ATOM 658 O O . ALA A 1 87 ? 13.479 -5.096 -16.198 1.00 80.50 87 ALA A O 1
ATOM 659 N N . ASP A 1 88 ? 13.406 -2.986 -15.369 1.00 78.75 88 ASP A N 1
ATOM 660 C CA . ASP A 1 88 ? 14.842 -2.780 -15.184 1.00 78.75 88 ASP A CA 1
ATOM 661 C C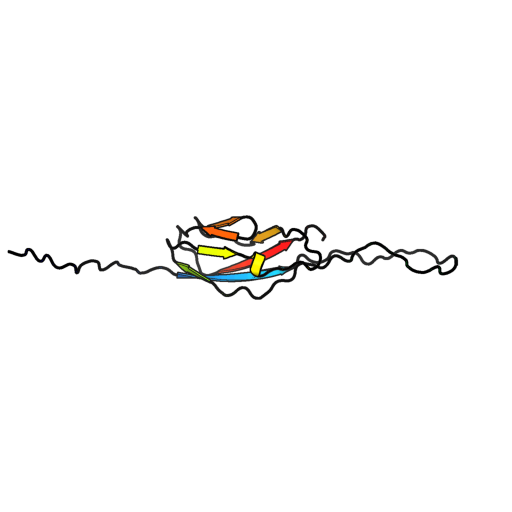 . ASP A 1 88 ? 15.342 -3.399 -13.866 1.00 78.75 88 ASP A C 1
ATOM 663 O O . ASP A 1 88 ? 16.513 -3.766 -13.727 1.00 78.75 88 ASP A O 1
ATOM 667 N N . GLY A 1 89 ? 14.414 -3.669 -12.943 1.00 77.62 89 GLY A N 1
ATOM 668 C CA . GLY A 1 89 ? 14.680 -4.290 -11.651 1.00 77.62 89 GLY A CA 1
ATOM 669 C C . GLY A 1 89 ? 15.136 -3.280 -10.604 1.00 77.62 89 GLY A C 1
ATOM 670 O O . GLY A 1 89 ? 15.785 -3.676 -9.627 1.00 77.62 89 GLY A O 1
ATOM 671 N N . ASP A 1 90 ? 14.802 -2.008 -10.812 1.00 80.62 90 ASP A N 1
ATOM 672 C CA . ASP A 1 90 ? 15.155 -0.922 -9.917 1.00 80.62 90 ASP A CA 1
ATOM 673 C C . ASP A 1 90 ? 14.364 -0.972 -8.604 1.00 80.62 90 ASP A C 1
ATOM 675 O O . ASP A 1 90 ? 13.327 -1.632 -8.449 1.00 80.62 90 ASP A O 1
ATOM 679 N N . ALA A 1 91 ? 14.928 -0.329 -7.583 1.00 82.62 91 ALA A N 1
ATOM 680 C CA . ALA A 1 91 ? 14.345 -0.322 -6.252 1.00 82.62 91 ALA A CA 1
ATOM 681 C C . ALA A 1 91 ? 13.177 0.670 -6.193 1.00 82.62 91 ALA A C 1
ATOM 683 O O . ALA A 1 91 ? 13.381 1.877 -6.255 1.00 82.62 91 ALA A O 1
ATOM 684 N N . LEU A 1 92 ? 11.966 0.153 -5.985 1.00 86.75 92 LEU A N 1
ATOM 685 C CA . LEU A 1 92 ? 10.755 0.968 -5.953 1.00 86.75 92 LEU A CA 1
ATOM 686 C C . LEU A 1 92 ? 10.503 1.598 -4.579 1.00 86.75 92 LEU A C 1
ATOM 6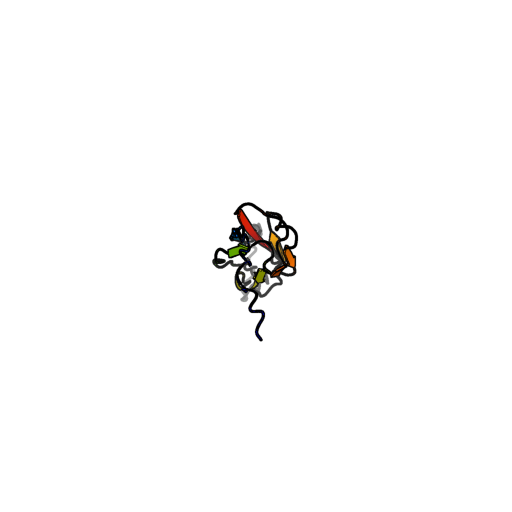88 O O . LEU A 1 92 ? 10.414 0.916 -3.554 1.00 86.75 92 LEU A O 1
ATOM 692 N N . THR A 1 93 ? 10.289 2.909 -4.571 1.00 87.81 93 THR A N 1
ATOM 693 C CA . THR A 1 93 ? 9.810 3.664 -3.415 1.00 87.81 93 THR A CA 1
ATOM 694 C C . THR A 1 93 ? 8.293 3.798 -3.489 1.00 87.81 93 THR A C 1
ATOM 696 O O . THR A 1 93 ? 7.756 4.465 -4.369 1.00 87.81 93 THR A O 1
ATOM 699 N N . LEU A 1 94 ? 7.583 3.170 -2.545 1.00 89.44 94 LEU A N 1
ATOM 700 C CA . LEU A 1 94 ? 6.118 3.204 -2.502 1.00 89.44 94 LEU A CA 1
ATOM 701 C C . LEU A 1 94 ? 5.606 4.260 -1.521 1.00 89.44 94 LEU A C 1
ATOM 703 O O . LEU A 1 94 ? 6.029 4.311 -0.362 1.00 89.44 94 LEU A O 1
ATOM 707 N N . SER A 1 95 ? 4.642 5.065 -1.961 1.00 88.38 95 SER A N 1
ATOM 708 C CA . SER A 1 95 ? 4.004 6.104 -1.144 1.00 88.38 95 SER A CA 1
ATOM 709 C C . SER A 1 95 ? 2.481 6.089 -1.284 1.00 88.38 95 SER A C 1
ATOM 711 O O . SER A 1 95 ? 1.946 5.580 -2.263 1.00 88.38 95 SER A O 1
ATOM 713 N N . LEU A 1 96 ? 1.777 6.595 -0.265 1.00 89.12 96 LEU A N 1
ATOM 714 C CA . LEU A 1 96 ? 0.312 6.644 -0.204 1.00 89.12 96 LEU A CA 1
ATOM 715 C C . LEU A 1 96 ? -0.169 8.097 -0.178 1.00 89.12 96 LEU A C 1
ATOM 717 O O . LEU A 1 96 ? 0.400 8.921 0.541 1.00 89.12 96 LEU A O 1
ATOM 721 N N . ASP A 1 97 ? -1.252 8.388 -0.893 1.00 87.38 97 ASP A N 1
ATOM 722 C CA . ASP A 1 97 ? -1.907 9.703 -0.895 1.00 87.38 97 ASP A CA 1
ATOM 723 C C . ASP A 1 97 ? -2.705 9.986 0.393 1.00 87.38 97 ASP A C 1
ATOM 725 O O . ASP A 1 97 ? -2.815 11.130 0.843 1.00 87.38 97 ASP A O 1
ATOM 729 N N . LEU A 1 98 ? -3.253 8.933 1.005 1.00 86.94 98 LEU A N 1
ATOM 730 C CA . LEU A 1 98 ? -4.017 8.977 2.247 1.00 86.94 98 LEU A CA 1
ATOM 731 C C . LEU A 1 98 ? -3.232 8.396 3.427 1.00 86.94 98 LEU A C 1
ATOM 733 O O . LEU A 1 98 ? -2.507 7.406 3.318 1.00 86.94 98 LEU A O 1
ATOM 737 N N . ALA A 1 99 ? -3.480 8.958 4.611 1.00 87.69 99 ALA A N 1
ATOM 738 C CA . ALA A 1 99 ? -2.984 8.396 5.859 1.00 87.69 99 ALA A CA 1
ATOM 739 C C . ALA A 1 99 ? -3.650 7.042 6.165 1.00 87.69 99 ALA A C 1
ATOM 741 O O . ALA A 1 99 ? -4.875 6.885 6.081 1.00 87.69 99 ALA A O 1
ATOM 742 N N . LEU A 1 100 ? -2.831 6.065 6.554 1.00 88.75 100 LEU A N 1
ATOM 743 C CA . LEU A 1 100 ? -3.309 4.781 7.057 1.00 88.75 100 LEU A CA 1
ATOM 744 C C . LEU A 1 100 ? -4.005 4.955 8.423 1.00 88.75 100 LEU A C 1
ATOM 746 O O . LEU A 1 100 ? -3.661 5.875 9.170 1.00 88.75 100 LEU A O 1
ATOM 750 N N . PRO A 1 101 ? -4.967 4.082 8.775 1.00 89.25 101 PRO A N 1
ATOM 751 C CA . PRO A 1 101 ? -5.570 4.056 10.103 1.00 89.25 101 PRO A CA 1
ATOM 752 C C . PRO A 1 101 ? -4.515 3.880 11.198 1.00 89.25 101 PRO A C 1
ATOM 754 O O . PRO A 1 101 ? -3.530 3.161 11.009 1.00 89.25 101 PRO A O 1
ATOM 757 N N . ASP A 1 102 ? -4.764 4.463 12.372 1.00 90.38 102 ASP A N 1
ATOM 758 C CA . ASP A 1 102 ? -3.868 4.329 13.523 1.00 90.38 102 ASP A CA 1
ATOM 759 C C . ASP A 1 102 ? -3.535 2.857 13.805 1.00 90.38 102 ASP A C 1
ATOM 761 O O . ASP A 1 102 ? -4.418 1.995 13.829 1.00 90.38 102 ASP A O 1
ATOM 765 N N . GLY A 1 103 ? -2.253 2.576 14.039 1.00 89.19 103 GLY A N 1
ATOM 766 C CA . GLY A 1 103 ? -1.760 1.224 14.298 1.00 89.19 103 GLY A CA 1
ATOM 767 C C . GLY A 1 103 ? -1.477 0.392 13.044 1.00 89.19 103 GLY A C 1
ATOM 768 O O . GLY A 1 103 ? -1.001 -0.735 13.185 1.00 89.19 103 GLY A O 1
ATOM 769 N N . VAL A 1 104 ? -1.713 0.929 11.842 1.00 93.38 104 VAL A N 1
ATOM 770 C CA . VAL A 1 104 ? -1.255 0.365 10.564 1.00 93.38 104 VAL A CA 1
ATOM 771 C C . VAL A 1 104 ? -0.205 1.283 9.945 1.00 93.38 104 VAL A C 1
ATOM 773 O O . VAL A 1 104 ? -0.342 2.503 9.956 1.00 93.38 104 VAL A O 1
ATOM 776 N N . THR A 1 105 ? 0.851 0.693 9.400 1.00 93.56 105 THR A N 1
ATOM 777 C CA . THR A 1 105 ? 1.977 1.413 8.800 1.00 93.56 105 THR A CA 1
ATOM 778 C C . THR A 1 105 ? 2.375 0.785 7.473 1.00 93.56 105 THR A C 1
ATOM 780 O O . THR A 1 105 ? 2.267 -0.430 7.310 1.00 93.56 105 THR A O 1
ATOM 783 N N . LEU A 1 106 ? 2.876 1.610 6.557 1.00 92.69 106 LEU A N 1
ATOM 784 C CA . LEU A 1 106 ? 3.583 1.177 5.357 1.00 92.69 106 LEU A CA 1
ATOM 785 C C . LEU A 1 106 ? 5.086 1.204 5.652 1.00 92.69 106 LEU A C 1
ATOM 787 O O . LEU A 1 106 ? 5.607 2.239 6.068 1.00 92.69 106 LEU A O 1
ATOM 791 N N . ASN A 1 107 ? 5.773 0.083 5.452 1.00 92.06 107 ASN A N 1
ATOM 792 C CA . ASN A 1 107 ? 7.225 -0.008 5.561 1.00 92.06 107 ASN A CA 1
ATOM 793 C C . ASN A 1 107 ? 7.767 -0.841 4.395 1.00 92.06 107 ASN A C 1
ATOM 795 O O . ASN A 1 107 ? 7.351 -1.984 4.235 1.00 92.06 107 ASN A O 1
ATOM 799 N N . ASP A 1 108 ? 8.642 -0.246 3.579 1.00 89.19 108 ASP A N 1
ATOM 800 C CA . ASP A 1 108 ? 9.299 -0.910 2.440 1.00 89.19 108 ASP A CA 1
ATOM 801 C C . ASP A 1 108 ? 8.305 -1.649 1.515 1.00 89.19 108 ASP A C 1
ATOM 803 O O . ASP A 1 108 ? 8.481 -2.806 1.139 1.00 89.19 108 ASP A O 1
ATOM 807 N N . GLY A 1 109 ? 7.182 -0.991 1.214 1.00 88.69 109 GLY A N 1
ATOM 808 C CA . GLY A 1 109 ? 6.111 -1.543 0.381 1.00 88.69 109 GLY A CA 1
ATOM 809 C C . GLY A 1 109 ? 5.177 -2.541 1.075 1.00 88.69 109 GLY A C 1
ATOM 810 O O . GLY A 1 109 ? 4.168 -2.944 0.503 1.00 88.69 109 GLY A O 1
ATOM 811 N N . VAL A 1 110 ? 5.429 -2.884 2.338 1.00 93.31 110 VAL A N 1
ATOM 812 C CA . VAL A 1 110 ? 4.570 -3.775 3.122 1.00 93.31 110 VAL A CA 1
ATOM 813 C C . VAL A 1 110 ? 3.672 -2.967 4.054 1.00 93.31 110 VAL A C 1
ATOM 815 O O . VAL A 1 110 ? 4.129 -2.298 4.984 1.00 93.31 110 VAL A O 1
ATOM 818 N N . ILE A 1 111 ? 2.361 -3.065 3.845 1.00 93.69 111 ILE A N 1
ATOM 819 C CA . ILE A 1 111 ? 1.357 -2.558 4.777 1.00 93.69 111 ILE A CA 1
ATOM 820 C C . ILE A 1 111 ? 1.138 -3.605 5.863 1.00 93.69 111 ILE A C 1
ATOM 822 O O . ILE A 1 111 ? 0.694 -4.724 5.600 1.00 93.69 111 ILE A O 1
ATOM 826 N N . SER A 1 112 ? 1.406 -3.237 7.111 1.00 93.94 112 SER A N 1
ATOM 827 C CA . SER A 1 112 ? 1.204 -4.131 8.246 1.00 93.94 112 SER A CA 1
ATOM 828 C C . SER A 1 112 ? 0.815 -3.380 9.511 1.00 93.94 112 SER A C 1
ATOM 830 O O . SER A 1 112 ? 1.042 -2.178 9.648 1.00 93.94 112 SER A O 1
ATOM 832 N N . GLY A 1 113 ? 0.190 -4.095 10.443 1.00 92.81 113 GLY A N 1
ATOM 833 C CA . GLY A 1 113 ? -0.166 -3.556 11.749 1.00 92.81 113 GLY A CA 1
ATOM 834 C C . GLY A 1 113 ? -1.528 -4.033 12.219 1.00 92.81 113 GLY A C 1
ATOM 835 O O . GLY A 1 113 ? -2.044 -5.044 11.755 1.00 92.81 113 GLY A O 1
ATOM 836 N N . THR A 1 114 ? -2.105 -3.339 13.190 1.00 91.25 114 THR A N 1
ATOM 837 C CA . THR A 1 114 ? -3.445 -3.619 13.711 1.00 91.25 114 THR A CA 1
ATOM 838 C C . THR A 1 114 ? -4.198 -2.299 13.837 1.00 91.25 114 THR A C 1
ATOM 840 O O . THR A 1 114 ? -3.806 -1.488 14.674 1.00 91.25 114 THR A O 1
ATOM 843 N N . PRO A 1 115 ? -5.278 -2.078 13.064 1.00 90.19 115 PRO A N 1
ATOM 844 C CA . PRO A 1 115 ? -6.071 -0.861 13.170 1.00 90.19 115 PRO A CA 1
ATOM 845 C C . PRO A 1 115 ? -6.612 -0.689 14.594 1.00 90.19 115 PRO A C 1
ATOM 847 O O . PRO A 1 115 ? -7.293 -1.581 15.110 1.00 90.19 115 PRO A O 1
ATOM 850 N N . THR A 1 116 ? -6.331 0.448 15.228 1.00 89.31 116 THR A N 1
ATOM 851 C CA . THR A 1 116 ? -6.822 0.793 16.575 1.00 89.31 116 THR A CA 1
ATOM 852 C C . THR A 1 116 ? -7.965 1.798 16.559 1.00 89.31 116 THR A C 1
ATOM 854 O O . THR A 1 116 ? -8.706 1.883 17.539 1.00 89.31 116 THR A O 1
ATOM 857 N N . THR A 1 117 ? -8.134 2.517 15.450 1.00 85.56 117 THR A N 1
ATOM 858 C CA . THR A 1 117 ? -9.171 3.536 15.262 1.00 85.56 117 THR A CA 1
ATOM 859 C C . THR A 1 117 ? -10.045 3.171 14.070 1.00 85.56 117 THR A C 1
ATOM 861 O O . THR A 1 117 ? -9.554 2.678 13.056 1.00 85.56 117 THR A O 1
ATOM 864 N N . GLU A 1 118 ? -11.353 3.400 14.193 1.00 82.81 118 GLU A N 1
ATOM 865 C CA . GLU A 1 118 ? -12.270 3.215 13.075 1.00 82.81 118 GLU A CA 1
ATOM 866 C C . GLU A 1 118 ? -12.044 4.293 12.001 1.00 82.81 118 GLU A C 1
ATOM 868 O O . GLU A 1 118 ? -11.931 5.473 12.319 1.00 82.81 118 GLU A O 1
ATOM 873 N N . THR A 1 119 ? -11.984 3.915 10.727 1.00 79.31 119 THR A N 1
ATOM 874 C CA . THR A 1 119 ? -11.876 4.827 9.584 1.00 79.31 119 THR A CA 1
ATOM 875 C C . THR A 1 119 ? -12.960 4.472 8.568 1.00 79.31 119 THR A C 1
ATOM 877 O O . THR A 1 119 ? -13.437 3.339 8.513 1.00 79.31 119 THR A O 1
ATOM 880 N N . ALA A 1 120 ? -13.402 5.452 7.782 1.00 81.44 120 ALA A N 1
ATOM 881 C CA . ALA A 1 120 ? -14.339 5.188 6.699 1.00 81.44 120 ALA A CA 1
ATOM 882 C C . ALA A 1 120 ? -13.677 4.323 5.615 1.00 81.44 120 ALA A C 1
ATOM 884 O O . ALA A 1 120 ? -12.474 4.425 5.380 1.00 81.44 120 ALA A O 1
ATOM 885 N N . SER A 1 121 ? -14.474 3.503 4.928 1.00 84.25 121 SER A N 1
ATOM 886 C CA . SER A 1 121 ? -14.021 2.807 3.722 1.00 84.25 121 SER A CA 1
ATOM 887 C C . SER A 1 121 ? -13.477 3.817 2.708 1.00 84.25 121 SER A C 1
ATOM 889 O O . SER A 1 121 ? -14.168 4.784 2.378 1.00 84.25 121 SER A O 1
ATOM 891 N N . ALA A 1 122 ? -12.262 3.588 2.218 1.00 84.19 122 ALA A N 1
ATOM 892 C CA . ALA A 1 122 ? -11.541 4.519 1.361 1.00 84.19 122 ALA A CA 1
ATOM 893 C C . ALA A 1 122 ? -10.775 3.783 0.258 1.00 84.19 122 ALA A C 1
ATOM 895 O O . ALA A 1 122 ? -10.488 2.587 0.349 1.00 84.19 122 ALA A O 1
ATOM 896 N N . THR A 1 123 ? -10.467 4.523 -0.802 1.00 87.62 123 THR A N 1
ATOM 897 C CA . THR A 1 123 ? -9.548 4.087 -1.854 1.00 87.62 123 THR A CA 1
ATOM 898 C C . THR A 1 123 ? -8.249 4.854 -1.668 1.00 87.62 123 THR A C 1
ATOM 900 O O . THR A 1 123 ? -8.289 6.077 -1.596 1.00 87.62 123 THR A O 1
ATOM 903 N N . TYR A 1 124 ? -7.148 4.126 -1.542 1.00 87.69 124 TYR A N 1
ATOM 904 C CA . TYR A 1 124 ? -5.796 4.641 -1.386 1.00 87.69 124 TYR A CA 1
ATOM 905 C C . TYR A 1 124 ? -5.095 4.567 -2.738 1.00 87.69 124 TYR A C 1
ATOM 907 O O . TYR A 1 124 ? -5.083 3.509 -3.374 1.00 87.69 124 TYR A O 1
ATOM 915 N N . LEU A 1 125 ? -4.514 5.675 -3.173 1.00 87.12 125 LEU A N 1
ATOM 916 C CA . LEU A 1 125 ? -3.613 5.707 -4.310 1.00 87.12 125 LEU A CA 1
ATOM 917 C C . LEU A 1 125 ? -2.203 5.404 -3.807 1.00 87.12 125 LEU A C 1
ATOM 919 O O . LEU A 1 125 ? -1.694 6.075 -2.909 1.00 87.12 125 LEU A O 1
ATOM 923 N N . VAL A 1 126 ? -1.601 4.365 -4.371 1.00 88.44 126 VAL A N 1
ATOM 924 C CA . VAL A 1 126 ? -0.211 3.997 -4.153 1.00 88.44 126 VAL A CA 1
ATOM 925 C C . VAL A 1 126 ? 0.593 4.442 -5.363 1.00 88.44 126 VAL A C 1
ATOM 927 O O . VAL A 1 126 ? 0.318 4.001 -6.477 1.00 88.44 126 VAL A O 1
ATOM 930 N N . THR A 1 127 ? 1.595 5.279 -5.144 1.00 88.12 127 THR A N 1
ATOM 931 C CA . THR A 1 127 ? 2.558 5.658 -6.181 1.00 88.12 127 THR A CA 1
ATOM 932 C C . THR A 1 127 ? 3.816 4.825 -6.003 1.00 88.12 127 THR A C 1
ATOM 934 O O . THR A 1 127 ? 4.305 4.704 -4.876 1.00 88.12 127 THR A O 1
ATOM 937 N N . ALA A 1 128 ? 4.306 4.243 -7.097 1.00 85.75 128 ALA A N 1
ATOM 938 C CA . ALA A 1 128 ? 5.627 3.630 -7.163 1.00 85.75 128 ALA A CA 1
ATOM 939 C C . ALA A 1 128 ? 6.565 4.557 -7.926 1.00 85.75 128 ALA A C 1
ATOM 941 O O . ALA A 1 128 ? 6.191 5.036 -8.989 1.00 85.75 128 ALA A O 1
ATOM 942 N N . ASP A 1 129 ? 7.743 4.785 -7.362 1.00 84.75 129 ASP A N 1
ATOM 943 C CA . ASP A 1 129 ? 8.805 5.615 -7.923 1.00 84.75 129 ASP A CA 1
ATOM 944 C C . ASP A 1 129 ? 10.079 4.765 -8.000 1.00 84.75 129 ASP A C 1
ATOM 946 O O . ASP A 1 129 ? 10.520 4.235 -6.978 1.00 84.75 129 ASP A O 1
ATOM 950 N N . ASP A 1 130 ? 10.622 4.573 -9.199 1.00 80.38 130 ASP A N 1
ATOM 951 C CA . ASP A 1 130 ? 11.880 3.847 -9.451 1.00 80.38 130 ASP A CA 1
ATOM 952 C C . ASP A 1 130 ? 13.129 4.726 -9.253 1.00 80.38 130 ASP A C 1
ATOM 954 O O . ASP A 1 130 ? 14.253 4.227 -9.255 1.00 80.38 130 ASP A O 1
ATOM 958 N N . GLY A 1 131 ? 12.940 6.029 -9.018 1.00 76.50 131 GLY A N 1
ATOM 959 C CA . GLY A 1 131 ? 14.006 7.017 -8.891 1.00 76.50 131 GLY A CA 1
ATOM 960 C C . GLY A 1 131 ? 14.663 7.411 -10.217 1.00 76.50 131 GLY A C 1
ATOM 961 O O . GLY A 1 131 ? 15.599 8.221 -10.192 1.00 76.50 131 GLY A O 1
ATOM 962 N N . ASN A 1 132 ? 14.176 6.879 -11.341 1.00 66.06 132 ASN A N 1
ATOM 963 C CA . ASN A 1 132 ? 14.765 7.045 -12.665 1.00 66.06 132 ASN A CA 1
ATOM 964 C C . ASN A 1 132 ? 13.931 7.922 -13.614 1.00 66.06 132 ASN A C 1
ATOM 966 O O . ASN A 1 132 ? 14.486 8.371 -14.616 1.00 66.06 132 ASN A O 1
ATOM 970 N N . GLY A 1 133 ? 12.713 8.309 -13.216 1.00 53.47 133 GLY A N 1
ATOM 971 C CA . GLY A 1 133 ? 12.024 9.506 -13.713 1.00 53.47 133 GLY A CA 1
ATOM 972 C C . GLY A 1 133 ? 10.999 9.242 -14.789 1.00 53.47 133 GLY A C 1
ATOM 973 O O . GLY A 1 133 ? 11.347 9.472 -15.965 1.00 53.47 133 GLY A O 1
#

pLDDT: mean 73.64, std 17.21, range [40.75, 93.94]

Foldseek 3Di:
DDPCPDPPDPPPPPPWDKAWEAEDEDWDDPPPDPPPPVDPDPDDDDDDDPCVVCPPFAIKDFAGDDIDIATAQDKDKDQRVVGIDGPVRAQKDKDKPDDDAPQWDADSRMIIGHHHDDDHHDYIYIYIDRVND

Radius of gyration: 25.57 Å; chains: 1; bounding box: 54×54×86 Å

Sequence (133 aa):
MKKLQTRREFIRNTGYVAMGIAFMGCDSEDTDPPSDDGTPDDGTSDDGTSDDGTTANAAPVWRTIPAQTWTLGVPVYLDLNDYVTDADGDALTLSLDLALPDGVTLNDGVISGTPTTETASATYLVTADDGNG